Protein 3ERS (pdb70)

Secondary structure (DSSP, 8-state):
-----HHHHHTS-EEEEEEEEEE--TT-SS-EEEEEE-SSSEEEEEE--TTTS-HHHHTT-EEEEE--S--EEETTEEE--EE-EEE-TTSS-EEE---SS---TTPBP---

Structure (mmCIF, N/CA/C/O backbone):
data_3ERS
#
_entry.id   3ERS
#
_cell.length_a   41.234
_cell.length_b   41.234
_cell.length_c   95.377
_cell.angle_alpha   90.000
_cell.angle_beta   90.000
_cell.angle_gamma   120.000
#
_symmetry.space_group_name_H-M   'P 32 2 1'
#
loop_
_entity.id
_entity.type
_entity.pdbx_description
1 polymer 'tRNA-binding protein ygjH'
2 wate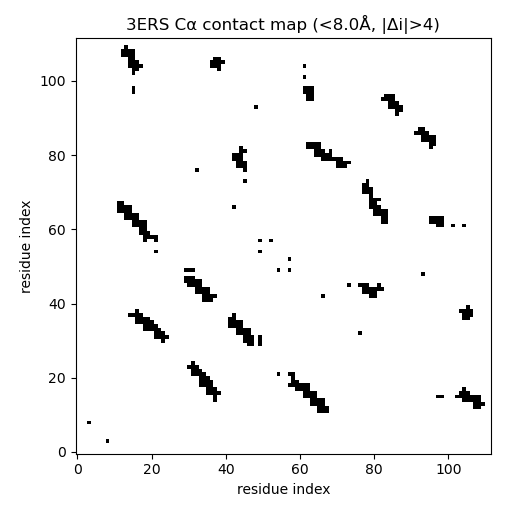r water
#
loop_
_atom_site.group_PDB
_atom_site.id
_atom_site.type_symbol
_atom_site.label_atom_id
_atom_site.label_alt_id
_atom_site.label_comp_id
_atom_site.label_asym_id
_atom_site.label_entity_id
_atom_site.label_seq_id
_atom_site.pdbx_PDB_ins_code
_atom_site.Cartn_x
_atom_site.Cartn_y
_atom_site.Cartn_z
_atom_site.occupancy
_atom_site.B_iso_or_equiv
_atom_site.auth_seq_id
_atom_site.auth_comp_id
_atom_site.auth_asym_id
_atom_site.auth_atom_id
_atom_site.pdbx_PDB_model_num
ATOM 1 N N . MET A 1 1 ? 29.442 17.038 45.128 1.00 27.88 1 MET X N 1
ATOM 2 C CA . MET A 1 1 ? 30.122 15.905 44.421 1.00 28.23 1 MET X CA 1
ATOM 3 C C . MET A 1 1 ? 31.646 16.088 44.225 1.00 25.32 1 MET X C 1
ATOM 4 O O . MET A 1 1 ? 32.210 17.133 44.554 1.00 23.35 1 MET X O 1
ATOM 9 N N . GLU A 1 2 ? 32.324 15.057 43.735 1.00 25.06 2 GLU X N 1
ATOM 10 C CA . GLU A 1 2 ? 33.786 15.124 43.620 1.00 24.35 2 GLU X CA 1
ATOM 11 C C . GLU A 1 2 ? 34.176 16.183 42.551 1.00 24.44 2 GLU X C 1
ATOM 12 O O . GLU A 1 2 ? 33.333 16.576 41.760 1.00 23.97 2 GLU X O 1
ATOM 18 N N . THR A 1 3 ? 35.415 16.670 42.548 1.00 24.96 3 THR X N 1
ATOM 19 C CA . THR A 1 3 ? 35.886 17.633 41.498 1.00 27.16 3 THR X CA 1
ATOM 20 C C . THR A 1 3 ? 35.990 16.720 40.238 1.00 27.77 3 THR X C 1
ATOM 21 O O . THR A 1 3 ? 36.101 15.540 40.450 1.00 29.37 3 THR X O 1
ATOM 25 N N . VAL A 1 4 ? 35.911 17.037 38.941 1.00 30.66 4 VAL X N 1
ATOM 26 C CA . VAL A 1 4 ? 36.027 18.155 38.004 1.00 30.56 4 VAL X CA 1
ATOM 27 C C . VAL A 1 4 ? 37.284 18.791 37.542 1.00 30.58 4 VAL X C 1
ATOM 28 O O . VAL A 1 4 ? 37.766 19.728 38.139 1.00 30.33 4 VAL X O 1
ATOM 32 N N . ALA A 1 5 ? 37.764 18.295 36.405 1.00 31.26 5 ALA X N 1
ATOM 33 C CA . ALA A 1 5 ? 38.852 18.906 35.650 1.00 32.56 5 ALA X CA 1
ATOM 34 C C . ALA A 1 5 ? 38.268 19.873 34.649 1.00 32.75 5 ALA X C 1
ATOM 35 O O . ALA A 1 5 ? 37.084 19.786 34.273 1.00 32.60 5 ALA X O 1
ATOM 37 N N . TYR A 1 6 ? 39.102 20.808 34.220 1.00 33.03 6 TYR X N 1
ATOM 38 C CA . TYR A 1 6 ? 38.693 21.713 33.169 1.00 33.05 6 TYR X CA 1
ATOM 39 C C . TYR A 1 6 ? 38.242 20.915 31.942 1.00 31.45 6 TYR X C 1
ATOM 40 O O . TYR A 1 6 ? 37.281 21.281 31.294 1.00 30.73 6 TYR X O 1
ATOM 49 N N . ALA A 1 7 ? 38.917 19.810 31.660 1.00 31.50 7 ALA X N 1
ATOM 50 C CA . ALA A 1 7 ? 38.594 18.964 30.511 1.00 30.91 7 ALA X CA 1
ATOM 51 C C . ALA A 1 7 ? 37.145 18.457 30.510 1.00 30.89 7 ALA X C 1
ATOM 52 O O . ALA A 1 7 ? 36.517 18.371 29.460 1.00 31.00 7 ALA X O 1
ATOM 54 N N . ASP A 1 8 ? 36.621 18.151 31.695 1.00 29.88 8 ASP X N 1
ATOM 55 C CA . ASP A 1 8 ? 35.233 17.709 31.858 1.00 28.64 8 ASP X CA 1
ATOM 56 C C . ASP A 1 8 ? 34.240 18.805 31.446 1.00 26.42 8 ASP X C 1
ATOM 57 O O . ASP A 1 8 ? 33.185 18.517 30.889 1.00 26.55 8 ASP X O 1
ATOM 62 N N . PHE A 1 9 ? 34.566 20.061 31.736 1.00 25.04 9 PHE X N 1
ATOM 63 C CA . PHE A 1 9 ? 33.714 21.151 31.266 1.00 24.05 9 PHE X CA 1
ATOM 64 C C . PHE A 1 9 ? 33.886 21.346 29.761 1.00 23.19 9 PHE X C 1
ATOM 65 O O . PHE A 1 9 ? 32.900 21.570 29.041 1.00 22.18 9 PHE X O 1
ATOM 73 N N . ALA A 1 10 ? 35.128 21.223 29.276 1.00 21.78 10 ALA X N 1
ATOM 74 C CA . ALA A 1 10 ? 35.421 21.462 27.835 1.00 22.79 10 ALA X CA 1
ATOM 75 C C . ALA A 1 10 ? 34.726 20.498 26.865 1.00 21.78 10 ALA X C 1
ATOM 76 O O . ALA A 1 10 ? 34.476 20.867 25.711 1.00 23.19 10 ALA X O 1
ATOM 78 N N . ARG A 1 11 ? 34.458 19.269 27.295 1.00 21.05 11 ARG X N 1
ATOM 79 C CA . ARG A 1 11 ? 33.837 18.280 26.403 1.00 21.51 11 ARG X CA 1
AT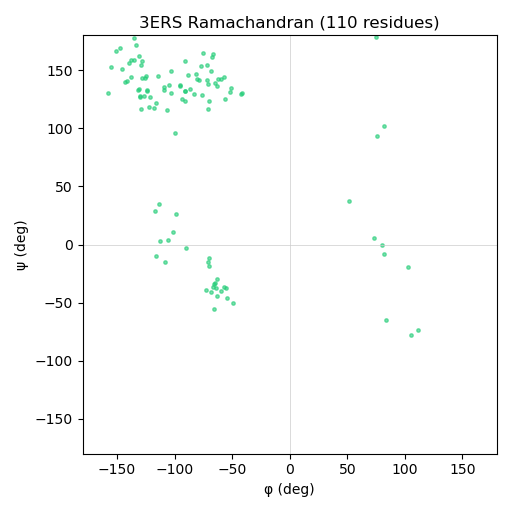OM 80 C C . ARG A 1 11 ? 32.367 18.595 26.086 1.00 20.16 11 ARG X C 1
ATOM 81 O O . ARG A 1 11 ? 31.750 17.970 25.208 1.00 18.78 11 ARG X O 1
ATOM 89 N N . LEU A 1 12 ? 31.806 19.552 26.823 1.00 18.42 12 LEU X N 1
ATOM 90 C CA . LEU A 1 12 ? 30.428 20.006 26.589 1.00 18.25 12 LEU X CA 1
ATOM 91 C C . LEU A 1 12 ? 30.367 21.115 25.504 1.00 18.15 12 LEU X C 1
ATOM 92 O O . LEU A 1 12 ? 31.138 22.083 25.579 1.00 18.08 12 LEU X O 1
ATOM 97 N N . GLU A 1 13 ? 29.442 21.015 24.534 1.00 17.11 13 GLU X N 1
ATOM 98 C CA . GLU A 1 13 ? 29.220 22.111 23.557 1.00 17.77 13 GLU X CA 1
ATOM 99 C C . GLU A 1 13 ? 27.998 22.931 23.992 1.00 16.39 13 GLU X C 1
ATOM 100 O O . GLU A 1 13 ? 26.881 22.548 23.714 1.00 15.58 13 GLU X O 1
ATOM 106 N N . MET A 1 14 ? 28.229 24.026 24.691 1.00 15.49 14 MET X N 1
ATOM 107 C CA . MET A 1 14 ? 27.143 24.910 25.114 1.00 15.70 14 MET X CA 1
ATOM 108 C C . MET A 1 14 ? 27.245 26.193 24.302 1.00 15.12 14 MET X C 1
ATOM 109 O O . MET A 1 14 ? 28.337 26.728 24.102 1.00 15.96 14 MET X O 1
ATOM 114 N N . ARG A 1 15 ? 26.100 26.639 23.816 1.00 15.32 15 ARG X N 1
ATOM 115 C CA . ARG A 1 15 ? 26.015 27.838 23.024 1.00 16.86 15 ARG X CA 1
ATOM 116 C C . ARG A 1 15 ? 24.778 28.642 23.388 1.00 15.28 15 ARG X C 1
ATOM 117 O O . ARG A 1 15 ? 23.728 28.083 23.810 1.00 15.05 15 ARG X O 1
ATOM 125 N N . VAL A 1 16 ? 24.869 29.931 23.106 1.00 13.69 16 VAL X N 1
ATOM 126 C CA . VAL A 1 16 ? 23.680 30.803 23.128 1.00 13.95 16 VAL X CA 1
ATOM 127 C C . VAL A 1 16 ? 22.806 30.457 21.939 1.00 13.82 16 VAL X C 1
ATOM 128 O O . VAL A 1 16 ? 23.331 30.216 20.846 1.00 14.55 16 VAL X O 1
ATOM 132 N N . GLY A 1 17 ? 21.485 30.399 22.134 1.00 13.95 17 GLY X N 1
ATOM 133 C CA . GLY A 1 17 ? 20.618 30.096 20.992 1.00 14.62 17 GLY X CA 1
ATOM 134 C C . GLY A 1 17 ? 19.475 31.064 21.009 1.00 14.86 17 GLY X C 1
ATOM 135 O O . GLY A 1 17 ? 19.331 31.822 21.987 1.00 15.77 17 GLY X O 1
ATOM 136 N N . LYS A 1 18 ? 18.648 31.072 19.948 1.00 13.79 18 LYS X N 1
ATOM 137 C CA . LYS A 1 18 ? 17.407 31.829 19.994 1.00 15.53 18 LYS X CA 1
ATOM 138 C C . LYS A 1 18 ? 16.283 30.956 19.507 1.00 14.08 18 LYS X C 1
ATOM 139 O O . LYS A 1 18 ? 16.456 30.223 18.507 1.00 15.28 18 LYS X O 1
ATOM 145 N N . ILE A 1 19 ? 15.184 30.950 20.267 1.00 14.97 19 ILE X N 1
ATOM 146 C CA . ILE A 1 19 ? 14.036 30.106 19.918 1.00 15.23 19 ILE X CA 1
ATOM 147 C C . ILE A 1 19 ? 13.333 30.606 18.673 1.00 15.82 19 ILE X C 1
ATOM 148 O O . ILE A 1 19 ? 12.958 31.787 18.585 1.00 16.15 19 ILE X O 1
ATOM 153 N N . VAL A 1 20 ? 13.223 29.741 17.669 1.00 16.79 20 VAL X N 1
ATOM 154 C CA . VAL A 1 20 ? 12.645 30.230 16.407 1.00 18.35 20 VAL X CA 1
ATOM 155 C C . VAL A 1 20 ? 11.338 29.584 15.981 1.00 18.66 20 VAL X C 1
ATOM 156 O O . VAL A 1 20 ? 10.689 30.035 15.021 1.00 17.31 20 VAL X O 1
ATOM 160 N N . GLU A 1 21 ? 10.967 28.530 16.668 1.00 18.43 21 GLU X N 1
ATOM 161 C CA . GLU A 1 21 ? 9.744 27.784 16.290 1.00 20.70 21 GLU X CA 1
ATOM 162 C C . GLU A 1 21 ? 9.310 27.035 17.546 1.00 21.25 21 GLU X C 1
ATOM 163 O O . GLU A 1 21 ? 10.134 26.442 18.229 1.00 20.65 21 GLU X O 1
ATOM 169 N N . VAL A 1 22 ? 8.033 27.139 17.908 1.00 22.87 22 VAL X N 1
ATOM 170 C CA . VAL A 1 22 ? 7.513 26.449 19.106 1.00 25.61 22 VAL X CA 1
ATOM 171 C C . VAL A 1 22 ? 6.269 25.712 18.643 1.00 28.05 22 VAL X C 1
ATOM 172 O O . VAL A 1 22 ? 5.381 26.332 18.038 1.00 27.97 22 VAL X O 1
ATOM 176 N N . LYS A 1 23 ? 6.216 24.409 18.908 1.00 29.68 23 LYS X N 1
ATOM 177 C CA . LYS A 1 23 ? 5.191 23.562 18.330 1.00 32.68 23 LYS X CA 1
ATOM 178 C C . LYS A 1 23 ? 4.554 22.716 19.408 1.00 33.15 23 LYS X C 1
ATOM 179 O O . LYS A 1 23 ? 5.230 22.113 20.243 1.00 32.82 23 LYS X O 1
ATOM 185 N N . ARG A 1 24 ? 3.236 22.699 19.359 1.00 34.94 24 ARG X N 1
ATOM 186 C CA . ARG A 1 24 ? 2.372 22.086 20.333 1.00 36.32 24 ARG X CA 1
ATOM 187 C C . ARG A 1 24 ? 1.553 21.087 19.501 1.00 36.25 24 ARG X C 1
ATOM 188 O O . ARG A 1 24 ? 0.862 21.501 18.587 1.00 35.44 24 ARG X O 1
ATOM 196 N N . HIS A 1 25 ? 1.640 19.794 19.786 1.00 36.89 25 HIS X N 1
ATOM 197 C CA . HIS A 1 25 ? 0.733 18.858 19.111 1.00 38.16 25 HIS X CA 1
ATOM 198 C C . HIS A 1 25 ? -0.709 19.062 19.584 1.00 38.28 25 HIS X C 1
ATOM 199 O O . HIS A 1 25 ? -0.965 19.474 20.723 1.00 37.95 25 HIS X O 1
ATOM 206 N N . GLU A 1 26 ? -1.654 18.799 18.688 1.00 38.72 26 GLU X N 1
ATOM 207 C CA . GLU A 1 26 ? -3.067 19.044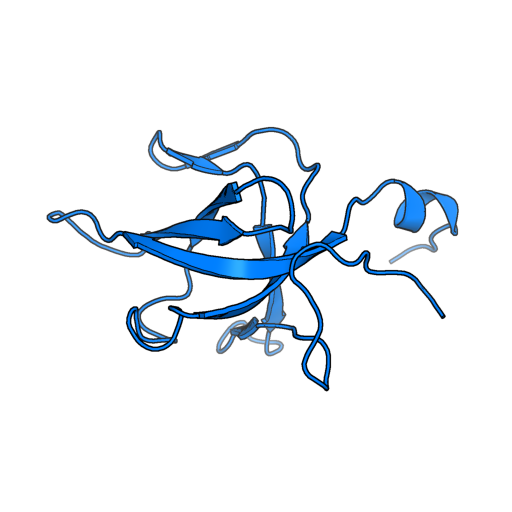 18.969 1.00 38.90 26 GLU X CA 1
ATOM 208 C C . GLU A 1 26 ? -3.555 18.245 20.172 1.00 39.52 26 GLU X C 1
ATOM 209 O O . GLU A 1 26 ? -4.319 18.766 21.003 1.00 39.59 26 GLU X O 1
ATOM 215 N N . ASN A 1 27 ? -3.088 16.991 20.248 1.00 40.10 27 ASN X N 1
ATOM 216 C CA . ASN A 1 27 ? -3.426 16.027 21.303 1.00 40.49 27 ASN X CA 1
ATOM 217 C C . ASN A 1 27 ? -2.363 15.943 22.392 1.00 41.94 27 ASN X C 1
ATOM 218 O O . ASN A 1 27 ? -2.115 14.864 22.961 1.00 42.22 27 ASN X O 1
ATOM 223 N N . ALA A 1 28 ? -1.649 17.061 22.532 1.00 42.83 28 ALA X N 1
ATOM 224 C CA . ALA A 1 28 ? -1.465 17.774 23.819 1.00 44.07 28 ALA X CA 1
ATOM 225 C C . ALA A 1 28 ? -0.540 17.287 24.941 1.00 44.64 28 ALA X C 1
ATOM 226 O O . ALA A 1 28 ? 0.134 16.245 24.855 1.00 45.17 28 ALA X O 1
ATOM 228 N N . ASP A 1 29 ? -0.504 18.093 25.997 1.00 45.40 29 ASP X N 1
ATOM 229 C CA . ASP A 1 29 ? -0.020 17.637 27.291 1.00 45.83 29 ASP X CA 1
ATOM 230 C C . ASP A 1 29 ? 1.505 17.643 27.470 1.00 44.89 29 ASP X C 1
ATOM 231 O O . ASP A 1 29 ? 2.207 16.769 26.992 1.00 45.08 29 ASP X O 1
ATOM 236 N N . LYS A 1 30 ? 2.003 18.655 28.170 1.00 44.15 30 LYS X N 1
ATOM 237 C CA . LYS A 1 30 ? 3.345 18.604 28.716 1.00 42.39 30 LYS X CA 1
ATOM 238 C C . LYS A 1 30 ? 4.399 19.009 27.687 1.00 41.22 30 LYS X C 1
ATOM 239 O O . LYS A 1 30 ? 5.057 20.040 27.840 1.00 41.23 30 LYS X O 1
ATOM 245 N N . LEU A 1 31 ? 4.540 18.214 26.633 1.00 39.58 31 LEU X N 1
ATOM 246 C CA . LEU A 1 31 ? 5.652 18.413 25.716 1.00 38.39 31 LEU X CA 1
ATOM 247 C C . LEU A 1 31 ? 5.392 19.390 24.565 1.00 37.28 31 LEU X C 1
ATOM 248 O O . LEU A 1 31 ? 4.272 19.500 24.051 1.00 37.26 31 LEU X O 1
ATOM 253 N N . TYR A 1 32 ? 6.446 20.112 24.187 1.00 35.27 32 TYR X N 1
ATOM 254 C CA . TYR A 1 32 ? 6.434 20.976 23.017 1.00 32.84 32 TYR X CA 1
ATOM 255 C C . TYR A 1 32 ? 7.745 20.808 22.286 1.00 30.53 32 TYR X C 1
ATOM 256 O O . TYR A 1 32 ? 8.807 20.618 22.901 1.00 29.93 32 TYR X O 1
ATOM 265 N N . ILE A 1 33 ? 7.657 20.877 20.975 1.00 26.91 33 ILE X N 1
ATOM 266 C CA . ILE A 1 33 ? 8.808 20.788 20.122 1.00 26.06 33 ILE X CA 1
ATOM 267 C C . ILE A 1 33 ? 9.285 22.211 19.845 1.00 24.10 33 ILE X C 1
ATOM 268 O O . ILE A 1 33 ? 8.505 23.077 19.431 1.00 24.70 33 ILE X O 1
ATOM 273 N N . VAL A 1 34 ? 10.553 22.449 20.129 1.00 22.11 34 VAL X N 1
ATOM 274 C CA . VAL A 1 34 ? 11.143 23.778 20.025 1.00 20.38 34 VAL X CA 1
ATOM 275 C C . VAL A 1 34 ? 12.356 23.743 19.091 1.00 19.23 34 VAL X C 1
ATOM 276 O O . VAL A 1 34 ? 13.216 22.866 19.202 1.00 19.20 34 VAL X O 1
ATOM 280 N N . GLN A 1 35 ? 12.422 24.698 18.177 1.00 17.15 35 GLN X N 1
ATOM 281 C CA . GLN A 1 35 ? 13.583 24.822 17.327 1.00 16.51 35 GLN X CA 1
ATOM 282 C C . GLN A 1 35 ? 14.419 25.988 17.838 1.00 15.62 35 GLN X C 1
ATOM 283 O O . GLN A 1 35 ? 13.924 27.096 18.057 1.00 15.57 35 GLN X O 1
ATOM 289 N N . VAL A 1 36 ? 15.695 25.716 17.998 1.00 15.71 36 VAL X N 1
ATOM 290 C CA . VAL A 1 36 ? 16.616 26.695 18.513 1.00 14.98 36 VAL X CA 1
ATOM 291 C C . VAL A 1 36 ? 17.681 27.011 17.465 1.00 14.82 36 VAL X C 1
ATOM 292 O O . VAL A 1 36 ? 18.471 26.146 17.110 1.00 15.67 36 VAL X O 1
ATOM 296 N N . ASP A 1 37 ? 17.715 28.253 17.039 1.00 15.45 37 ASP X N 1
ATOM 297 C CA . ASP A 1 37 ? 18.752 28.812 16.154 1.00 16.87 37 ASP X CA 1
ATOM 298 C C . ASP A 1 37 ? 20.045 28.935 16.932 1.00 16.45 37 ASP X C 1
ATOM 299 O O . ASP A 1 37 ? 20.109 29.669 17.921 1.00 16.53 37 ASP X O 1
ATOM 304 N N . VAL A 1 38 ? 21.069 28.196 16.498 1.00 15.91 38 VAL X N 1
ATOM 305 C CA . VAL A 1 38 ? 22.393 28.272 17.114 1.00 16.70 38 VAL X CA 1
ATOM 306 C C . VAL A 1 38 ? 23.464 28.855 16.166 1.00 17.34 38 VAL X C 1
ATOM 307 O O . VAL A 1 38 ? 24.650 28.483 16.210 1.00 15.98 38 VAL X O 1
ATOM 311 N N . GLY A 1 39 ? 23.008 29.797 15.342 1.00 17.25 39 GLY X N 1
ATOM 312 C CA . GLY A 1 39 ? 23.886 30.656 14.536 1.00 17.64 39 GLY X CA 1
ATOM 313 C C . GLY 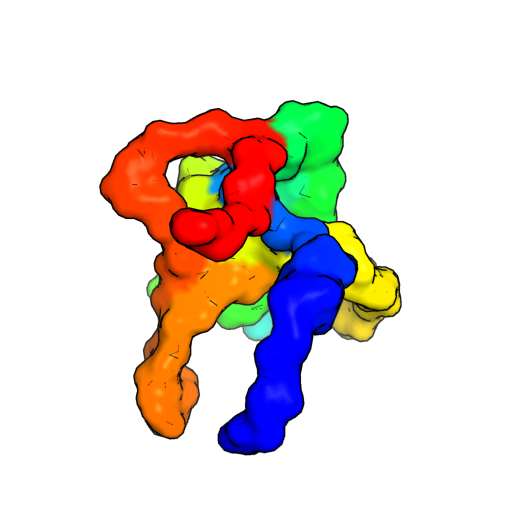A 1 39 ? 23.832 30.202 13.104 1.00 17.27 39 GLY X C 1
ATOM 314 O O . GLY A 1 39 ? 23.099 30.765 12.314 1.00 17.63 39 GLY X O 1
ATOM 315 N N . GLN A 1 40 ? 24.540 29.111 12.800 1.00 17.42 40 GLN X N 1
ATOM 316 C CA . GLN A 1 40 ? 24.540 28.548 11.434 1.00 17.76 40 GLN X CA 1
ATOM 317 C C . GLN A 1 40 ? 23.751 27.257 11.206 1.00 19.20 40 GLN X C 1
ATOM 318 O O . GLN A 1 40 ? 23.783 26.684 10.113 1.00 19.43 40 GLN X O 1
ATOM 324 N N . LYS A 1 41 ? 23.064 26.778 12.244 1.00 19.57 41 LYS X N 1
ATOM 325 C CA . LYS A 1 41 ? 22.138 25.659 12.098 1.00 20.48 41 LYS X CA 1
ATOM 326 C C . LYS A 1 41 ? 21.049 25.804 13.145 1.00 19.15 41 LYS X C 1
ATOM 327 O O . LYS A 1 41 ? 21.176 26.600 14.098 1.00 17.50 41 LYS X O 1
ATOM 333 N N . THR A 1 42 ? 19.986 25.034 12.978 1.00 18.60 42 THR X N 1
ATOM 334 C CA . THR A 1 42 ? 18.848 25.110 13.892 1.00 17.55 42 THR X CA 1
ATOM 335 C C . THR A 1 42 ? 18.685 23.710 14.491 1.00 17.75 42 THR X C 1
ATOM 336 O O . THR A 1 42 ? 18.605 22.734 13.738 1.00 18.07 42 THR X O 1
ATOM 340 N N . LEU A 1 43 ? 18.641 23.616 15.821 1.00 16.16 43 LEU X N 1
ATOM 341 C CA . LEU A 1 43 ? 18.556 22.323 16.510 1.00 16.15 43 LEU X CA 1
ATOM 342 C C . LEU A 1 43 ? 17.237 22.180 17.250 1.00 15.40 43 LEU X C 1
ATOM 343 O O . LEU A 1 43 ? 16.701 23.161 17.785 1.00 15.24 43 LEU X O 1
ATOM 348 N N . GLN A 1 44 ? 16.738 20.954 17.278 1.00 15.22 44 GLN X N 1
ATOM 349 C CA . GLN A 1 44 ? 15.445 20.636 17.898 1.00 16.12 44 GLN X CA 1
ATOM 350 C C . GLN A 1 44 ? 15.611 20.157 19.351 1.00 16.28 44 GLN X C 1
ATOM 351 O O . GLN A 1 44 ? 16.504 19.345 19.657 1.00 17.11 44 GLN X O 1
ATOM 357 N N . THR A 1 45 ? 14.736 20.638 20.239 1.00 16.79 45 THR X N 1
ATOM 358 C CA . THR A 1 45 ? 14.671 20.122 21.586 1.00 17.54 45 THR X CA 1
ATOM 359 C C . THR A 1 45 ? 13.203 19.932 21.913 1.00 18.93 45 THR X C 1
ATOM 360 O O . THR A 1 45 ? 12.323 20.510 21.275 1.00 19.18 45 THR X O 1
ATOM 364 N N . VAL A 1 46 ? 12.965 19.093 22.889 1.00 20.32 46 VAL X N 1
ATOM 365 C CA . VAL A 1 46 ? 11.618 18.787 23.332 1.00 24.13 46 VAL X CA 1
ATOM 366 C C . VAL A 1 46 ? 11.534 19.286 24.791 1.00 26.25 46 VAL X C 1
ATOM 367 O O . VAL A 1 46 ? 12.347 18.890 25.628 1.00 27.22 46 VAL X O 1
ATOM 371 N N . THR A 1 47 ? 10.591 20.195 25.044 1.00 27.57 47 THR X N 1
ATOM 372 C CA . THR A 1 47 ? 10.368 20.879 26.320 1.00 31.58 47 THR X CA 1
ATOM 373 C C . THR A 1 47 ? 8.851 20.695 26.624 1.00 34.03 47 THR X C 1
ATOM 374 O O . THR A 1 47 ? 8.082 20.540 25.677 1.00 35.30 47 THR X O 1
ATOM 378 N N . SER A 1 48 ? 8.323 20.724 27.844 1.00 37.88 48 SER X N 1
ATOM 379 C CA . SER A 1 48 ? 8.866 21.045 29.158 1.00 40.02 48 SER X CA 1
ATOM 380 C C . SER A 1 48 ? 8.291 22.345 29.735 1.00 40.47 48 SER X C 1
ATOM 381 O O . SER A 1 48 ? 7.431 22.330 30.638 1.00 40.64 48 SER X O 1
ATOM 384 N N . LEU A 1 49 ? 8.732 23.466 29.187 1.00 40.66 49 LEU X N 1
ATOM 385 C CA . LEU A 1 49 ? 8.614 24.743 29.883 1.00 42.10 49 LEU X CA 1
ATOM 386 C C . LEU A 1 49 ? 7.343 25.544 29.626 1.00 42.91 49 LEU X C 1
ATOM 387 O O . LEU A 1 49 ? 7.148 26.605 30.217 1.00 42.80 49 LEU X O 1
ATOM 392 N N . VAL A 1 50 ? 6.482 25.042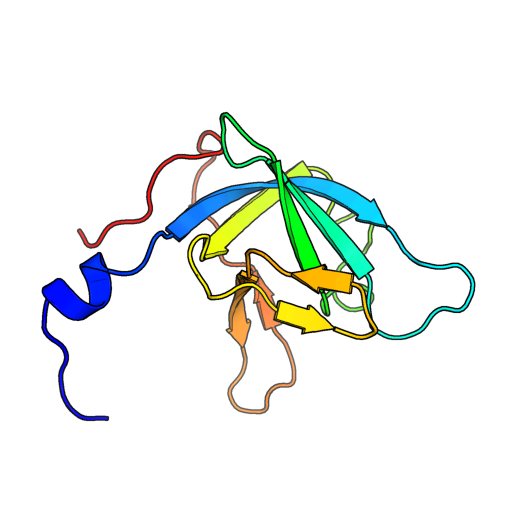 28.753 1.00 43.84 50 VAL X N 1
ATOM 393 C CA . VAL A 1 50 ? 5.466 25.908 28.151 1.00 45.22 50 VAL X CA 1
ATOM 394 C C . VAL A 1 50 ? 4.374 26.524 29.018 1.00 45.46 50 VAL X C 1
ATOM 395 O O . VAL A 1 50 ? 4.247 27.738 29.004 1.00 46.23 50 VAL X O 1
ATOM 399 N N . PRO A 1 51 ? 3.582 25.728 29.770 1.00 45.06 51 PRO X N 1
ATOM 400 C CA . PRO A 1 51 ? 2.668 26.559 30.544 1.00 44.52 51 PRO X CA 1
ATOM 401 C C . PRO A 1 51 ? 3.445 27.603 31.370 1.00 43.66 51 PRO X C 1
ATOM 402 O O . PRO A 1 51 ? 3.089 28.798 31.357 1.00 43.70 51 PRO X O 1
ATOM 406 N N . TYR A 1 52 ? 4.512 27.176 32.053 1.00 42.33 52 TYR X N 1
ATOM 407 C CA . TYR A 1 52 ? 5.285 28.124 32.860 1.00 40.74 52 TYR X CA 1
ATOM 408 C C . TYR A 1 52 ? 5.615 29.379 32.035 1.00 39.44 52 TYR X C 1
ATOM 409 O O . TYR A 1 52 ? 5.346 30.496 32.477 1.00 39.16 52 TYR X O 1
ATOM 418 N N . TYR A 1 53 ? 6.158 29.178 30.834 1.00 37.51 53 TYR X N 1
ATOM 419 C CA . TYR A 1 53 ? 6.357 30.243 29.848 1.00 35.70 53 TYR X CA 1
ATOM 420 C C . TYR A 1 53 ? 5.277 30.117 28.786 1.00 35.93 53 TYR X C 1
ATOM 421 O O . TYR A 1 53 ? 4.875 29.013 28.471 1.00 35.52 53 TYR X O 1
ATOM 430 N N . SER A 1 54 ? 4.841 31.208 28.172 1.00 36.34 54 SER X N 1
ATOM 431 C CA . SER A 1 54 ? 3.909 31.034 27.043 1.00 36.85 54 SER X CA 1
ATOM 432 C C . SER A 1 54 ? 4.677 30.543 25.791 1.00 37.39 54 SER X C 1
ATOM 433 O O . SER A 1 54 ? 5.911 30.583 25.774 1.00 36.39 54 SER X O 1
ATOM 436 N N . GLU A 1 55 ? 3.969 30.040 24.777 1.00 37.57 55 GLU X N 1
ATOM 437 C CA . GLU A 1 55 ? 4.587 29.781 23.476 1.00 38.85 55 GLU X CA 1
ATOM 438 C C . GLU A 1 55 ? 5.062 31.104 22.896 1.00 39.17 55 GLU X C 1
ATOM 439 O O . GLU A 1 55 ? 6.166 31.214 22.348 1.00 39.46 55 GLU X O 1
ATOM 445 N N . GLU A 1 56 ? 4.203 32.109 23.002 1.00 39.41 56 GLU X N 1
ATOM 446 C CA . GLU A 1 56 ? 4.491 33.433 22.468 1.00 40.42 56 GLU X CA 1
ATOM 447 C C . GLU A 1 56 ? 5.675 34.016 23.246 1.00 39.12 56 GLU X C 1
ATOM 448 O O . GLU A 1 56 ? 6.501 34.757 22.705 1.00 39.29 56 GLU X O 1
ATOM 454 N N . GLU A 1 57 ? 5.760 33.669 24.524 1.00 38.07 57 GLU X N 1
ATOM 455 C CA . GLU A 1 57 ? 6.863 34.150 25.369 1.00 36.54 57 GLU X CA 1
ATOM 456 C C . GLU A 1 57 ? 8.197 33.539 24.942 1.00 34.73 57 GLU X C 1
ATOM 457 O O . GLU A 1 57 ? 9.221 34.220 24.921 1.00 34.77 57 GLU X O 1
ATOM 463 N N . LEU A 1 58 ? 8.178 32.248 24.620 1.00 32.97 58 LEU X N 1
ATOM 464 C CA . LEU A 1 58 ? 9.374 31.560 24.149 1.00 30.63 58 LEU X CA 1
ATOM 465 C C . LEU A 1 58 ? 9.857 32.063 22.778 1.00 29.99 58 LEU X C 1
ATOM 466 O O . LEU A 1 58 ? 11.034 32.125 22.534 1.00 27.70 58 LEU X O 1
ATOM 471 N N . MET A 1 59 ? 8.947 32.403 21.867 1.00 29.35 59 MET X N 1
ATOM 472 C CA . MET A 1 59 ? 9.384 32.857 20.544 1.00 28.00 59 MET X CA 1
ATOM 473 C C . MET A 1 59 ? 10.343 34.047 20.570 1.00 26.44 59 MET X C 1
ATOM 474 O O . MET A 1 59 ? 10.059 35.082 21.162 1.00 27.12 59 MET X O 1
ATOM 479 N N . GLY A 1 60 ? 11.497 33.888 19.932 1.00 24.63 60 GLY X N 1
ATOM 480 C CA . GLY A 1 60 ? 12.511 34.959 19.863 1.00 23.66 60 GLY X CA 1
ATOM 481 C C . GLY A 1 60 ? 13.403 35.066 21.101 1.00 22.78 60 GLY X C 1
ATOM 482 O O . GLY A 1 60 ? 14.387 35.812 21.091 1.00 22.44 60 GLY X O 1
ATOM 483 N N . LYS A 1 61 ? 13.068 34.322 22.155 1.00 21.14 61 LYS X N 1
ATOM 484 C CA . LYS A 1 61 ? 13.864 34.335 23.407 1.00 20.20 61 LYS X CA 1
ATOM 485 C C . LYS A 1 61 ? 15.291 33.813 23.223 1.00 18.16 61 LYS X C 1
ATOM 486 O O . LYS A 1 61 ? 15.538 32.797 22.561 1.00 16.22 61 LYS X O 1
ATOM 492 N N . THR A 1 62 ? 16.233 34.532 23.824 1.00 17.27 62 THR X N 1
ATOM 493 C CA . THR A 1 62 ? 17.641 34.104 23.853 1.00 16.01 62 THR X CA 1
ATOM 494 C C . THR A 1 62 ? 17.856 33.103 25.006 1.00 16.67 62 THR X C 1
ATOM 495 O O . THR A 1 62 ? 17.422 33.366 26.153 1.00 16.04 62 THR X O 1
ATOM 499 N N . VAL A 1 63 ? 18.469 31.956 24.698 1.00 14.60 63 VAL X N 1
ATOM 500 C CA . VAL A 1 63 ? 18.560 30.816 25.644 1.00 14.71 63 VAL X CA 1
ATOM 501 C C . VAL A 1 63 ? 19.982 30.273 25.622 1.00 13.62 63 VAL X C 1
ATOM 502 O O . VAL A 1 63 ? 20.836 30.730 24.858 1.00 13.78 63 VAL X O 1
ATOM 506 N N . VAL A 1 64 ? 20.238 29.272 26.446 1.00 13.19 64 VAL X N 1
ATOM 507 C CA . VAL A 1 64 ? 21.554 28.633 26.444 1.00 13.15 64 VAL X CA 1
ATOM 508 C C . VAL A 1 64 ? 21.274 27.135 26.254 1.00 13.98 64 VAL X C 1
ATOM 509 O O . VAL A 1 64 ? 20.456 26.576 26.998 1.00 14.73 64 VAL X O 1
ATOM 513 N N . VAL A 1 65 ? 21.928 26.490 25.273 1.00 14.18 65 VAL X N 1
ATOM 514 C CA . VAL A 1 65 ? 21.688 25.074 24.977 1.00 14.52 65 VAL X CA 1
ATOM 515 C C . VAL A 1 65 ? 22.9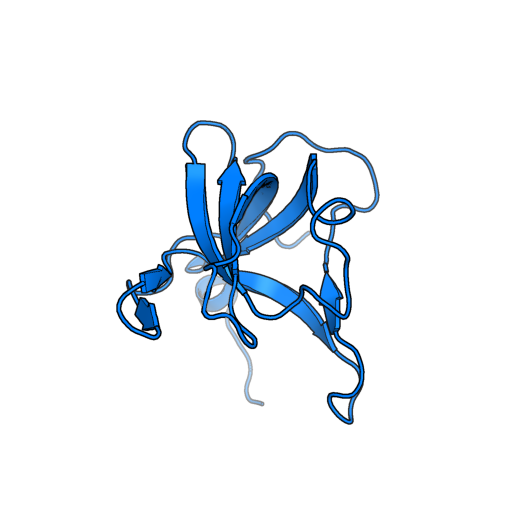63 24.240 25.017 1.00 13.65 65 VAL X C 1
ATOM 516 O O . VAL A 1 65 ? 24.043 24.700 24.610 1.00 13.94 65 VAL X O 1
ATOM 520 N N . LEU A 1 66 ? 22.806 23.011 25.481 1.00 13.76 66 LEU X N 1
ATOM 521 C CA . LEU A 1 66 ? 23.824 21.980 25.367 1.00 13.61 66 LEU X CA 1
ATOM 522 C C . LEU A 1 66 ? 23.519 21.269 24.069 1.00 15.63 66 LEU X C 1
ATOM 523 O O . LEU A 1 66 ? 22.412 20.771 23.880 1.00 15.75 66 LEU X O 1
ATOM 528 N N . CYS A 1 67 ? 24.502 21.239 23.187 1.00 16.97 67 CYS X N 1
ATOM 529 C CA . CYS A 1 67 ? 24.285 20.889 21.787 1.00 20.08 67 CYS X CA 1
ATOM 530 C C . CYS A 1 67 ? 24.834 19.527 21.385 1.00 21.38 67 CYS X C 1
ATOM 531 O O . CYS A 1 67 ? 24.507 19.028 20.308 1.00 21.41 67 CYS X O 1
ATOM 534 N N . ASN A 1 68 ? 25.699 18.931 22.206 1.00 22.65 68 ASN X N 1
ATOM 535 C CA . ASN A 1 68 ? 26.330 17.667 21.798 1.00 24.69 68 ASN X CA 1
ATOM 536 C C . ASN A 1 68 ? 25.987 16.484 22.675 1.00 26.23 68 ASN X C 1
ATOM 537 O O . ASN A 1 68 ? 26.790 15.565 22.846 1.00 25.72 68 ASN X O 1
ATOM 542 N N . LEU A 1 69 ? 24.798 16.525 23.270 1.00 27.96 69 LEU X N 1
ATOM 543 C CA . LEU A 1 69 ? 24.270 15.394 24.014 1.00 31.74 69 LEU X CA 1
ATOM 544 C C . LEU A 1 69 ? 23.863 14.277 23.033 1.00 32.35 69 LEU X C 1
ATOM 545 O O . LEU A 1 69 ? 23.380 14.564 21.956 1.00 32.61 69 LEU X O 1
ATOM 550 N N . GLN A 1 70 ? 24.098 13.017 23.398 1.00 34.87 70 GLN X N 1
ATOM 551 C CA . GLN A 1 70 ? 23.575 11.873 22.633 1.00 36.86 70 GLN X CA 1
ATOM 552 C C . GLN A 1 70 ? 22.130 12.103 22.207 1.00 37.74 70 GLN X C 1
ATOM 553 O O . GLN A 1 70 ? 21.295 12.458 23.037 1.00 37.84 70 GLN X O 1
ATOM 559 N N . LYS A 1 71 ? 21.853 11.903 20.919 1.00 38.69 71 LYS X N 1
ATOM 560 C CA . LYS A 1 71 ? 20.495 11.924 20.379 1.00 40.02 71 LYS X CA 1
ATOM 561 C C . LYS A 1 71 ? 19.514 11.218 21.309 1.00 39.65 71 LYS X C 1
ATOM 562 O O . LYS A 1 71 ? 19.775 10.106 21.765 1.00 40.80 71 LYS X O 1
ATOM 568 N N . ALA A 1 72 ? 18.402 11.872 21.612 1.00 38.69 72 ALA X N 1
ATOM 569 C CA . ALA A 1 72 ? 17.429 11.307 22.531 1.00 37.66 72 ALA X CA 1
ATOM 570 C C . ALA A 1 72 ? 16.054 11.326 21.896 1.00 37.50 72 ALA X C 1
ATOM 571 O O . ALA A 1 72 ? 15.698 12.253 21.154 1.00 37.21 72 ALA X O 1
ATOM 573 N N . LYS A 1 73 ? 15.278 10.290 22.171 1.00 36.22 73 LYS X N 1
ATOM 574 C CA . LYS A 1 73 ? 13.908 10.290 21.727 1.00 35.66 73 LYS X CA 1
ATOM 575 C C . LYS A 1 73 ? 12.995 10.456 22.919 1.00 35.23 73 LYS X C 1
ATOM 576 O O . LYS A 1 73 ? 13.167 9.795 23.950 1.00 34.49 73 LYS X O 1
ATOM 582 N N . MET A 1 74 ? 12.030 11.357 22.782 1.00 33.93 74 MET X N 1
ATOM 583 C CA . MET A 1 74 ? 10.982 11.477 23.772 1.00 34.03 74 MET X CA 1
ATOM 584 C C . MET A 1 74 ? 9.610 11.451 23.110 1.00 32.78 74 MET X C 1
ATOM 585 O O . MET A 1 74 ? 9.255 12.334 22.313 1.00 30.52 74 MET X O 1
ATOM 590 N N . ARG A 1 75 ? 8.834 10.428 23.448 1.00 32.32 75 ARG X N 1
ATOM 591 C CA . ARG A 1 75 ? 7.562 10.197 22.781 1.00 33.01 75 ARG X CA 1
ATOM 592 C C . ARG A 1 75 ? 7.773 10.191 21.269 1.00 31.66 75 ARG X C 1
ATOM 593 O O . ARG A 1 75 ? 6.948 10.666 20.495 1.00 32.96 75 ARG X O 1
ATOM 601 N N . GLY A 1 76 ? 8.905 9.630 20.859 1.00 30.93 76 GLY X N 1
ATOM 602 C CA . GLY A 1 76 ? 9.207 9.449 19.452 1.00 29.57 76 GLY X CA 1
ATOM 603 C C . GLY A 1 76 ? 9.733 10.678 18.749 1.00 29.11 76 GLY X C 1
ATOM 604 O O . GLY A 1 76 ? 10.037 10.619 17.544 1.00 28.91 76 GLY X O 1
ATOM 605 N N . GLU A 1 77 ? 9.842 11.785 19.499 1.00 28.28 77 GLU X N 1
ATOM 606 C CA . GLU A 1 77 ? 10.426 13.046 18.985 1.00 28.75 77 GLU X CA 1
ATOM 607 C C . GLU A 1 77 ? 11.900 13.131 19.346 1.00 27.86 77 GLU X C 1
ATOM 608 O O . GLU A 1 77 ? 12.290 12.855 20.474 1.00 29.06 77 GLU X O 1
ATOM 614 N N . THR A 1 78 ? 12.719 13.542 18.407 1.00 27.71 78 THR X N 1
ATOM 615 C CA . THR A 1 78 ? 14.143 13.701 18.697 1.00 27.92 78 THR X CA 1
ATOM 616 C C . THR A 1 78 ? 14.458 14.960 19.516 1.00 26.63 78 THR X C 1
ATOM 617 O O . THR A 1 78 ? 14.018 16.068 19.189 1.00 25.01 78 THR X O 1
ATOM 621 N N . SER A 1 79 ? 15.199 14.785 20.602 1.00 25.36 79 SER X N 1
ATOM 622 C CA . SER A 1 79 ? 15.830 15.910 21.230 1.00 25.79 79 SER X CA 1
ATOM 623 C C . SER A 1 79 ? 17.354 15.883 20.951 1.00 26.02 79 SER X C 1
ATOM 624 O O . SER A 1 79 ? 18.050 14.945 21.332 1.00 26.92 79 SER X O 1
ATOM 627 N N . GLU A 1 80 ? 17.865 16.876 20.237 1.00 24.26 80 GLU X N 1
ATOM 628 C CA . GLU A 1 80 ? 19.311 16.906 19.954 1.00 24.16 80 GLU X CA 1
ATOM 629 C C . GLU A 1 80 ? 20.050 18.043 20.634 1.00 22.74 80 GLU X C 1
ATOM 630 O O . GLU A 1 80 ? 21.233 18.264 20.390 1.00 22.63 80 GLU X O 1
ATOM 636 N N . CYS A 1 81 ? 19.326 18.817 21.426 1.00 20.92 81 CYS X N 1
ATOM 637 C CA . CYS A 1 81 ? 19.962 19.802 22.328 1.00 18.64 81 CYS X CA 1
ATOM 638 C C . CYS A 1 81 ? 19.075 19.899 23.555 1.00 17.80 81 CYS X C 1
ATOM 639 O O . CYS A 1 81 ? 17.958 19.398 23.537 1.00 16.46 81 CYS X O 1
ATOM 642 N N . MET A 1 82 ? 19.551 20.555 24.599 1.00 17.43 82 MET X N 1
ATOM 643 C CA . MET A 1 82 ? 18.718 20.778 25.797 1.00 17.00 82 MET X CA 1
ATOM 644 C C . MET A 1 82 ? 18.955 22.147 26.374 1.00 15.49 82 MET X C 1
ATOM 645 O O . MET A 1 82 ? 20.077 22.596 26.408 1.00 14.98 82 MET X O 1
ATOM 650 N N . LEU A 1 83 ? 17.887 22.793 26.829 1.00 14.23 83 LEU X N 1
ATOM 651 C CA . LEU A 1 83 ? 17.966 24.122 27.371 1.00 14.75 83 LEU X CA 1
ATOM 652 C C . LEU A 1 83 ? 18.502 24.035 28.801 1.00 15.48 83 LEU X C 1
ATOM 653 O O . LEU A 1 83 ? 18.114 23.146 29.571 1.00 15.91 83 LEU X O 1
ATOM 658 N N . LEU A 1 84 ? 19.345 24.992 29.151 1.00 15.27 84 LEU X N 1
ATOM 659 C CA . LEU A 1 84 ? 19.825 25.133 30.514 1.00 14.77 84 LEU X CA 1
ATOM 660 C C . LEU A 1 84 ? 18.911 26.063 31.324 1.00 14.23 84 LEU X C 1
ATOM 661 O O . LEU A 1 84 ? 18.601 27.192 30.891 1.00 12.95 84 LEU X O 1
ATOM 666 N N . CYS A 1 85 ? 18.540 25.612 32.529 1.00 14.13 85 CYS X N 1
ATOM 667 C CA . CYS A 1 85 ? 17.681 26.381 33.427 1.00 15.71 85 CYS X CA 1
ATOM 668 C C . CYS A 1 85 ? 18.259 26.440 34.834 1.00 15.31 85 CYS X C 1
ATOM 669 O O . CYS A 1 85 ? 19.106 25.627 35.186 1.00 15.82 85 CYS X O 1
ATOM 672 N N . ALA A 1 86 ? 17.788 27.397 35.636 1.00 14.75 86 ALA X N 1
ATOM 673 C CA . ALA A 1 86 ? 18.049 27.352 37.080 1.00 16.11 86 ALA X CA 1
ATOM 674 C C . ALA A 1 86 ? 16.729 26.924 37.678 1.00 15.71 86 ALA X C 1
ATOM 675 O O . ALA A 1 86 ? 15.654 27.407 37.251 1.00 15.19 86 ALA X O 1
ATOM 677 N N . GLU A 1 87 ? 16.784 26.024 38.642 1.00 16.13 87 GLU X N 1
ATOM 678 C CA . GLU A 1 87 ? 15.552 25.527 39.238 1.00 19.09 87 GLU X CA 1
ATOM 679 C C . GLU A 1 87 ? 15.577 25.691 40.754 1.00 17.94 87 GLU X C 1
ATOM 680 O O . GLU A 1 87 ? 16.636 25.553 41.382 1.00 16.04 87 GLU X O 1
ATOM 686 N N . THR A 1 88 ? 14.419 26.009 41.339 1.00 18.08 88 THR X N 1
ATOM 687 C CA . THR A 1 88 ? 14.361 26.174 42.816 1.00 18.69 88 THR X CA 1
ATOM 688 C C . THR A 1 88 ? 14.627 24.794 43.444 1.00 19.19 88 THR X C 1
ATOM 689 O O . THR A 1 88 ? 14.497 23.758 42.774 1.00 19.09 88 THR X O 1
ATOM 693 N N . ASP A 1 89 ? 14.953 24.763 44.735 1.00 20.58 89 ASP X N 1
ATOM 694 C CA . ASP A 1 89 ? 15.461 23.530 45.372 1.00 21.02 89 ASP X CA 1
ATOM 695 C C . ASP A 1 89 ? 14.382 22.471 45.499 1.00 21.33 89 ASP X C 1
ATOM 696 O O . ASP A 1 89 ? 14.700 21.268 45.648 1.00 21.30 89 ASP X O 1
ATOM 701 N N . ASP A 1 90 ? 13.121 22.912 45.406 1.00 20.96 90 ASP X N 1
ATOM 702 C CA . ASP A 1 90 ? 11.983 21.981 45.445 1.00 23.07 90 ASP X CA 1
ATOM 703 C C . ASP A 1 90 ? 11.395 21.690 44.067 1.00 23.05 90 ASP X C 1
ATOM 704 O O . ASP A 1 90 ? 10.338 21.058 43.948 1.00 22.51 90 ASP X O 1
ATOM 709 N N . GLY A 1 91 ? 12.092 22.118 43.017 1.00 22.54 91 GLY X N 1
ATOM 710 C CA . GLY A 1 91 ? 11.656 21.809 41.653 1.00 23.33 91 GLY X CA 1
ATOM 711 C C . GLY A 1 91 ? 10.444 22.623 41.249 1.00 24.30 91 GLY X C 1
ATOM 712 O O . GLY A 1 91 ? 9.910 22.431 40.170 1.00 24.60 91 GLY X O 1
ATOM 713 N N . SER A 1 92 ? 10.014 23.561 42.087 1.00 24.66 92 SER X N 1
ATOM 714 C CA . SER A 1 92 ? 8.766 24.275 41.799 1.00 24.89 92 SER X CA 1
ATOM 715 C C . SER A 1 92 ? 8.809 25.166 40.551 1.00 25.58 92 SER X C 1
ATOM 716 O O . SER A 1 92 ? 7.794 25.339 39.863 1.00 25.06 92 SER X O 1
ATOM 719 N N . GLU A 1 93 ? 9.976 25.764 40.276 1.00 23.98 93 GLU X N 1
ATOM 720 C CA . GLU A 1 93 ? 10.098 26.740 39.216 1.00 24.06 93 GLU X CA 1
ATOM 721 C C . GLU A 1 93 ? 11.443 26.582 38.533 1.00 23.29 93 GLU X C 1
ATOM 722 O O . GLU A 1 93 ? 12.432 26.379 39.200 1.00 21.83 93 GLU X O 1
ATOM 728 N N . SER A 1 94 ? 11.444 26.702 37.209 1.00 22.03 94 SER X N 1
ATOM 729 C CA . SER A 1 94 ? 12.616 26.511 36.385 1.00 21.86 94 SER X CA 1
ATOM 730 C C . SER A 1 94 ? 12.662 27.751 35.499 1.00 21.39 94 SER X C 1
ATOM 731 O O . SER A 1 94 ? 11.657 28.119 34.877 1.00 21.19 94 SER X O 1
ATOM 734 N N . VAL A 1 95 ? 13.809 28.413 35.474 1.00 18.07 95 VAL X N 1
ATOM 735 C CA . VAL A 1 95 ? 13.967 29.682 34.750 1.00 17.59 95 VAL X CA 1
ATOM 736 C C . VAL A 1 95 ? 15.124 29.521 33.747 1.00 15.97 95 VAL X C 1
ATOM 737 O O . VAL A 1 95 ? 16.216 29.058 34.113 1.00 15.07 95 VAL X O 1
ATOM 741 N N . LEU A 1 96 ? 14.896 29.928 32.511 1.00 15.09 96 LEU X N 1
ATOM 742 C CA . LEU A 1 96 ? 15.916 29.779 31.473 1.00 14.77 96 LEU X CA 1
ATOM 743 C C . LEU A 1 96 ? 17.167 30.642 31.772 1.00 13.48 96 LEU X C 1
ATOM 744 O O . LEU A 1 96 ? 17.042 31.772 32.226 1.00 11.96 96 LEU X O 1
ATOM 749 N N . LEU A 1 97 ? 18.359 30.094 31.532 1.00 12.02 97 LEU X N 1
ATOM 750 C CA . LEU A 1 97 ? 19.580 30.914 31.551 1.00 13.01 97 LEU X CA 1
ATOM 751 C C . LEU A 1 97 ? 19.693 31.724 30.275 1.00 13.40 97 LEU X C 1
ATOM 752 O O . LE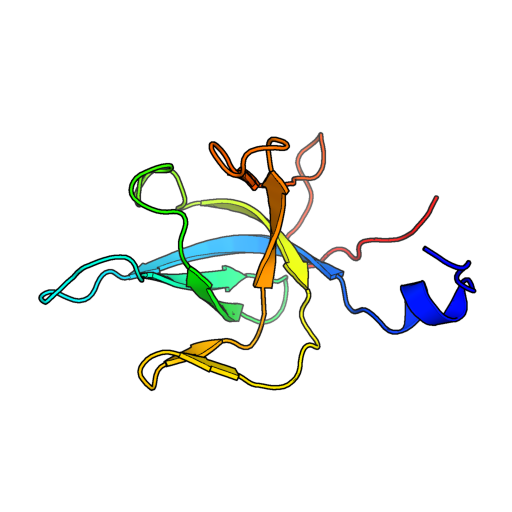U A 1 97 ? 19.172 31.306 29.222 1.00 13.74 97 LEU X O 1
ATOM 757 N N . THR A 1 98 ? 20.386 32.859 30.357 1.00 11.62 98 THR X N 1
ATOM 758 C CA . THR A 1 98 ? 20.570 33.730 29.212 1.00 13.73 98 THR X CA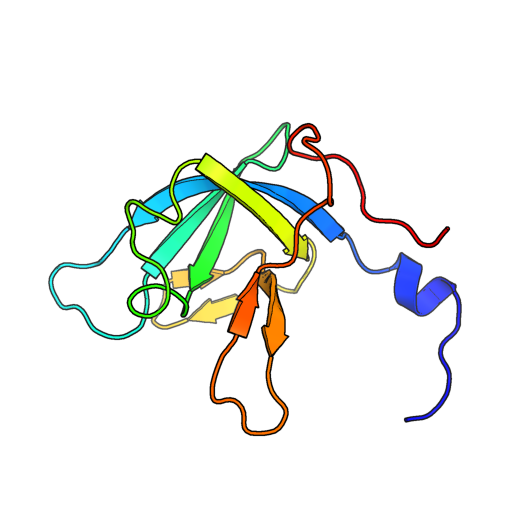 1
ATOM 759 C C . THR A 1 98 ? 21.847 34.546 29.450 1.00 14.09 98 THR X C 1
ATOM 760 O O . THR A 1 98 ? 22.225 34.736 30.607 1.00 14.28 98 THR X O 1
ATOM 764 N N . PRO A 1 99 ? 22.528 34.986 28.369 1.00 14.23 99 PRO X N 1
ATOM 765 C CA . PRO A 1 99 ? 23.550 36.020 28.545 1.00 14.19 99 PRO X CA 1
ATOM 766 C C . PRO A 1 99 ? 22.887 37.262 29.127 1.00 12.40 99 PRO X C 1
ATOM 767 O O . PRO A 1 99 ? 21.720 37.534 28.792 1.00 13.49 99 PRO X O 1
ATOM 771 N N . GLU A 1 100 ? 23.554 37.984 30.039 1.00 13.00 100 GLU X N 1
ATOM 772 C CA . GLU A 1 100 ? 22.855 39.098 30.722 1.00 15.06 100 GLU X CA 1
ATOM 773 C C . GLU A 1 100 ? 22.583 40.304 29.795 1.00 16.02 100 GLU X C 1
ATOM 774 O O . GLU A 1 100 ? 21.725 41.178 30.084 1.00 17.03 100 GLU X O 1
ATOM 780 N N . ARG A 1 101 ? 23.255 40.306 28.665 1.00 16.06 101 ARG X N 1
ATOM 781 C CA . ARG A 1 101 ? 23.054 41.306 27.586 1.00 18.86 101 ARG X CA 1
ATOM 782 C C . ARG A 1 101 ? 22.835 40.554 26.312 1.00 19.16 101 ARG X C 1
ATOM 783 O O . ARG A 1 101 ? 23.221 39.369 26.198 1.00 17.18 101 ARG X O 1
ATOM 791 N N . MET A 1 102 ? 22.200 41.216 25.347 1.00 18.92 102 MET X N 1
ATOM 792 C CA . MET A 1 102 ? 21.987 40.627 24.004 1.00 21.07 102 MET X CA 1
ATOM 793 C C . MET A 1 102 ? 23.279 40.073 23.386 1.00 18.91 102 MET X C 1
ATOM 794 O O . MET A 1 102 ? 24.319 40.750 23.378 1.00 16.02 102 MET X O 1
ATOM 799 N N . MET A 1 103 ? 23.203 38.867 22.812 1.00 16.86 103 MET X N 1
ATOM 800 C CA . MET A 1 103 ? 24.355 38.252 22.120 1.00 17.61 103 MET X CA 1
ATOM 801 C C . MET A 1 103 ? 23.851 37.423 20.931 1.00 17.33 103 MET X C 1
ATOM 802 O O . MET A 1 103 ? 22.718 36.945 20.979 1.00 17.73 103 MET X O 1
ATOM 807 N N . PRO A 1 104 ? 24.673 37.276 19.858 1.00 17.31 104 PRO X N 1
ATOM 808 C CA . PRO A 1 104 ? 24.292 36.543 18.656 1.00 17.16 104 PRO X CA 1
ATOM 809 C C . PRO A 1 104 ? 24.026 35.076 18.968 1.00 17.28 104 PRO X C 1
ATOM 810 O O . PRO A 1 104 ? 24.738 34.490 19.803 1.00 16.10 104 PRO X O 1
ATOM 814 N N . ALA A 1 105 ? 23.025 34.510 18.298 1.00 16.04 105 ALA X N 1
ATOM 815 C CA . ALA A 1 105 ? 22.830 33.076 18.277 1.00 16.69 105 ALA X CA 1
ATOM 816 C C . ALA A 1 105 ? 24.123 32.371 17.877 1.00 15.78 105 ALA X C 1
ATOM 817 O O . ALA A 1 105 ? 24.754 32.706 16.870 1.00 16.84 105 ALA X O 1
ATOM 819 N N . GLY A 1 106 ? 24.499 31.362 18.646 1.00 14.14 106 GLY X N 1
ATOM 820 C CA . GLY A 1 106 ? 25.651 30.528 18.292 1.00 14.77 106 GLY X CA 1
ATOM 821 C C . GLY A 1 106 ? 26.969 30.770 19.033 1.00 15.38 106 GLY X C 1
ATOM 822 O O . GLY A 1 106 ? 27.839 29.912 19.002 1.00 16.44 106 GLY X O 1
ATOM 823 N N . VAL A 1 107 ? 27.122 31.935 19.659 1.00 15.54 107 VAL X N 1
ATOM 824 C CA . VAL A 1 107 ? 28.330 32.213 20.464 1.00 15.20 107 VAL X CA 1
ATOM 825 C C . VAL A 1 107 ? 28.492 31.136 21.567 1.00 14.42 107 VAL X C 1
ATOM 826 O O . VAL A 1 107 ? 27.521 30.659 22.145 1.00 13.11 107 VAL X O 1
ATOM 830 N N . ARG A 1 108 ? 29.738 30.785 21.845 1.00 13.75 108 ARG X N 1
ATOM 831 C CA . ARG A 1 108 ? 30.057 29.671 22.743 1.00 14.93 108 ARG X CA 1
ATOM 832 C C . ARG A 1 108 ? 29.963 30.111 24.188 1.00 13.80 108 ARG X C 1
ATOM 833 O O . ARG A 1 108 ? 30.235 31.264 24.509 1.00 15.19 108 ARG X O 1
ATOM 841 N N . VAL A 1 109 ? 29.551 29.187 25.055 1.00 14.29 109 VAL X N 1
ATOM 842 C CA . VAL A 1 109 ? 29.640 29.393 26.495 1.00 14.44 109 VAL X CA 1
ATOM 843 C C . VAL A 1 109 ? 30.963 28.850 26.988 1.00 16.09 109 VAL X C 1
ATOM 844 O O . VAL A 1 109 ? 31.358 27.725 26.638 1.00 16.55 109 VAL X O 1
ATOM 848 N N . VAL A 1 110 ? 31.655 29.656 27.790 1.00 16.02 110 VAL X N 1
ATOM 849 C CA . VAL A 1 110 ? 33.022 29.342 28.197 1.00 17.79 110 VAL X CA 1
ATOM 850 C C . VAL A 1 110 ? 33.177 29.662 29.689 1.00 18.00 110 VAL X C 1
ATOM 851 O O . VAL A 1 110 ? 32.424 30.419 30.249 1.00 17.07 110 VAL X O 1
ATOM 855 N N . LEU A 1 111 ? 34.162 29.077 30.344 1.00 20.35 111 LEU X N 1
ATOM 856 C CA . LEU A 1 111 ? 34.495 29.570 31.683 1.00 22.25 111 LEU X CA 1
ATOM 857 C C . LEU A 1 111 ? 35.375 30.824 31.520 1.00 24.52 111 LEU X C 1
ATOM 858 O O . LEU A 1 111 ? 36.193 30.869 30.598 1.00 25.13 111 LEU X O 1
ATOM 863 N N . ASP A 1 112 ? 35.189 31.828 32.383 1.00 27.07 112 ASP X N 1
ATOM 864 C CA . ASP A 1 112 ? 36.025 33.045 32.418 1.00 30.19 112 ASP X CA 1
ATOM 865 C C . ASP A 1 112 ? 37.477 32.746 32.848 1.00 31.67 112 ASP X C 1
ATOM 866 O O . ASP A 1 112 ? 38.138 31.821 32.335 1.00 32.57 112 ASP X O 1
#

Radius of gyration: 14.44 Å; Cα contacts (8 Å, |Δi|>4): 215; chains: 1; bounding box: 42×32×34 Å

Foldseek 3Di:
DDDDDLVVVVVWWKWKWAWADWAADPPGDFWIWIWTHQAPDIFIAIDDCDVVAPSVRRHGDIAMKGQCPPWDADVRDTGRIDTDWDADPVRPDTHTDHDPDDDDRNHTDDDD

Sequence (112 aa):
METVAYADFARLEMRVGKIVEVKRHENADKLYIVQVDVGQKTLQTVTSLVPYYSEEELMGKTVVVLCNLQKAKMRGETSECMLLCAETDDGSESVLLTPERMMPAGVRVVLD

Nearest PDB structures (foldseek):
  3ers-assembly1_X-2  TM=1.009E+00  e=3.636E-20  Escherichia coli
  5h34-assembly1_A  TM=9.274E-01  e=1.126E-10  Nanoarchaeum equitans Kin4-M
  7d8s-assembly2_D  TM=9.110E-01  e=3.501E-09  Homo sapiens
  7d8s-assembly1_B  TM=9.066E-01  e=3.501E-09  Homo sapiens
  2cwp-assembly1_A  TM=9.095E-01  e=6.668E-09  Pyrococcus horikoshii

Solvent-accessible surface area: 7673 Å² total; per-residue (Å²): 243,156,129,121,58,147,60,55,49,55,152,66,40,14,60,8,0,45,0,69,94,23,94,67,55,165,140,34,107,147,18,22,8,0,32,0,40,8,41,188,104,71,13,40,1,18,2,72,13,3,118,106,23,53,74,162,92,0,91,49,60,27,0,11,0,25,11,78,92,166,140,46,143,106,102,58,39,37,11,44,0,84,26,47,46,57,124,64,166,117,47,75,84,33,73,13,76,78,33,183,174,168,70,85,22,10,50,113,44,105,95,197

B-factor: mean 27.2, std 10.42, range [8.4, 55.01]